Protein AF-Q9QXE3-F1 (afdb_monomer_lite)

pLDDT: mean 83.99, std 18.08, range [41.41, 98.5]

Organism: Mus musculus (NCBI:txid10090)

Structure (mmCIF, N/CA/C/O backbone):
data_AF-Q9QXE3-F1
#
_entry.id   AF-Q9QXE3-F1
#
loop_
_atom_site.group_PDB
_atom_site.id
_atom_site.type_symbol
_atom_site.label_atom_id
_atom_site.label_alt_id
_atom_site.label_comp_id
_atom_site.label_asym_id
_atom_site.label_entity_id
_atom_site.label_seq_id
_atom_site.pdbx_PDB_ins_code
_atom_site.Cartn_x
_atom_site.Cartn_y
_atom_site.Cartn_z
_atom_site.occupancy
_atom_site.B_iso_or_equiv
_atom_site.auth_seq_id
_atom_site.auth_comp_id
_atom_site.auth_asym_id
_atom_site.auth_atom_id
_atom_site.pdbx_PDB_model_num
ATOM 1 N N . GLN A 1 1 ? 16.834 14.848 9.242 1.00 41.41 1 GLN A N 1
ATOM 2 C CA . GLN A 1 1 ? 17.354 13.500 8.939 1.00 41.41 1 GLN A CA 1
ATOM 3 C C . GLN A 1 1 ? 16.475 12.927 7.840 1.00 41.41 1 GLN A C 1
ATOM 5 O O . GLN A 1 1 ? 15.338 12.566 8.115 1.00 41.41 1 GLN A O 1
ATOM 10 N N . SER A 1 2 ? 16.939 12.979 6.594 1.00 50.97 2 SER A N 1
ATOM 11 C CA . SER A 1 2 ? 16.174 12.524 5.430 1.00 50.97 2 SER A CA 1
ATOM 12 C C . SER A 1 2 ? 16.310 11.007 5.326 1.00 50.97 2 SER A C 1
ATOM 14 O O . SER A 1 2 ? 17.349 10.507 4.916 1.00 50.97 2 SER A O 1
ATOM 16 N N . TYR A 1 3 ? 15.293 10.272 5.774 1.00 57.00 3 TYR A N 1
ATOM 17 C CA . TYR A 1 3 ? 15.235 8.808 5.665 1.00 57.00 3 TYR A CA 1
ATOM 18 C C . TYR A 1 3 ? 14.930 8.334 4.231 1.00 57.00 3 TYR A C 1
ATOM 20 O O . TYR A 1 3 ? 15.002 7.143 3.948 1.00 57.00 3 TYR A O 1
ATOM 28 N N . MET A 1 4 ? 14.613 9.254 3.317 1.00 56.97 4 MET A N 1
ATOM 29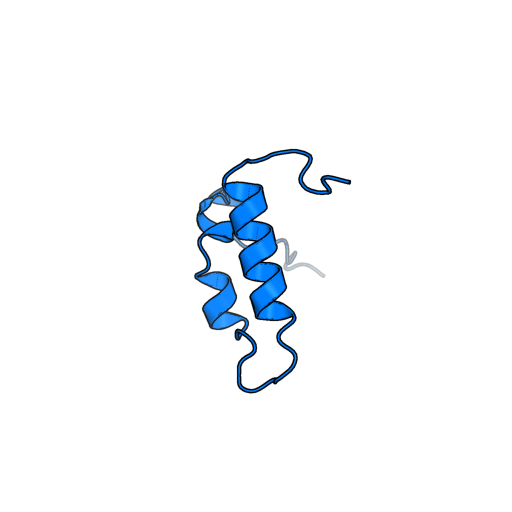 C CA . MET A 1 4 ? 14.511 8.986 1.885 1.00 56.97 4 MET A CA 1
ATOM 30 C C . MET A 1 4 ? 15.895 9.165 1.259 1.00 56.97 4 MET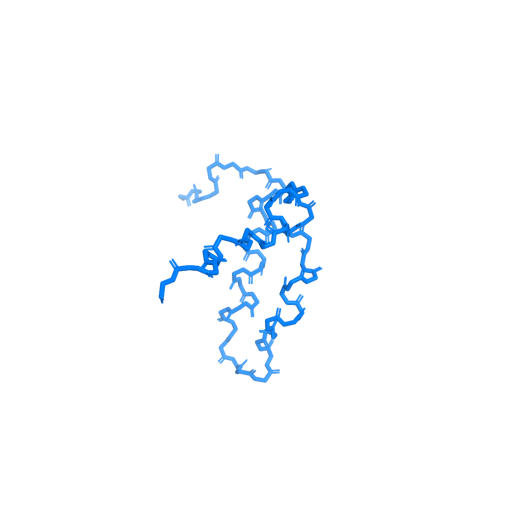 A C 1
ATOM 32 O O . MET A 1 4 ? 16.283 10.266 0.880 1.00 56.97 4 MET A O 1
ATOM 36 N N . LEU A 1 5 ? 16.677 8.085 1.221 1.00 61.62 5 LEU A N 1
ATOM 37 C CA . LEU A 1 5 ? 18.005 8.081 0.598 1.00 61.62 5 LEU A CA 1
ATOM 38 C C . LEU A 1 5 ? 17.940 8.055 -0.943 1.00 61.62 5 LEU A C 1
ATOM 40 O O . LEU A 1 5 ? 18.961 8.288 -1.584 1.00 61.62 5 LEU A O 1
ATOM 44 N N . GLN A 1 6 ? 16.761 7.840 -1.541 1.00 57.34 6 GLN A N 1
ATOM 45 C CA . GLN A 1 6 ? 16.518 7.918 -2.985 1.00 57.34 6 GLN A CA 1
ATOM 46 C C . GLN A 1 6 ? 15.085 8.419 -3.254 1.00 57.34 6 GLN A C 1
ATOM 48 O O . GLN A 1 6 ? 14.125 7.709 -2.964 1.00 57.34 6 GLN A O 1
ATOM 53 N N . ASP A 1 7 ? 14.938 9.606 -3.854 1.00 61.59 7 ASP A N 1
ATOM 54 C CA . ASP A 1 7 ? 13.671 10.140 -4.404 1.00 61.59 7 ASP A CA 1
ATOM 55 C C . ASP A 1 7 ? 13.267 9.400 -5.701 1.00 61.59 7 ASP A C 1
ATOM 57 O O . ASP A 1 7 ? 12.917 10.003 -6.717 1.00 61.59 7 ASP A O 1
ATOM 61 N N . SER A 1 8 ? 13.370 8.068 -5.720 1.00 82.38 8 SER A N 1
ATOM 62 C CA . SER A 1 8 ? 12.875 7.292 -6.855 1.00 82.38 8 SER A CA 1
ATOM 63 C C . SER A 1 8 ? 11.365 7.097 -6.728 1.00 82.38 8 SER A C 1
ATOM 65 O O . SER A 1 8 ? 10.815 6.956 -5.631 1.00 82.38 8 SER A O 1
ATOM 67 N N . LEU A 1 9 ? 10.680 7.060 -7.870 1.00 87.56 9 LEU A N 1
ATOM 68 C CA . LEU A 1 9 ? 9.242 6.806 -7.925 1.00 87.56 9 LEU A CA 1
ATOM 69 C C . LEU A 1 9 ? 8.868 5.478 -7.240 1.00 87.56 9 LEU A C 1
ATOM 71 O O . LEU A 1 9 ? 7.837 5.398 -6.577 1.00 87.56 9 LEU A O 1
ATOM 75 N N . GLU A 1 10 ? 9.725 4.463 -7.347 1.00 88.38 10 GLU A N 1
ATOM 76 C CA . GLU A 1 10 ? 9.533 3.154 -6.714 1.00 88.38 10 GLU A CA 1
ATOM 77 C C . GLU A 1 10 ? 9.543 3.250 -5.184 1.00 88.38 10 GLU A C 1
ATOM 79 O O . GLU A 1 10 ? 8.690 2.653 -4.526 1.00 88.38 10 GLU A O 1
ATOM 84 N N . HIS A 1 11 ? 10.447 4.051 -4.604 1.00 90.38 11 HIS A N 1
ATOM 85 C CA . HIS A 1 11 ? 10.469 4.285 -3.159 1.00 90.38 11 HIS A CA 1
ATOM 86 C C . HIS A 1 11 ? 9.194 4.989 -2.688 1.00 90.38 11 HIS A C 1
ATOM 88 O O . HIS A 1 11 ? 8.602 4.573 -1.691 1.00 90.38 11 HIS A O 1
ATOM 94 N N . VAL A 1 12 ? 8.729 6.010 -3.416 1.00 92.56 12 VAL A N 1
ATOM 95 C CA . VAL A 1 12 ? 7.471 6.704 -3.093 1.00 92.56 12 VAL A CA 1
ATOM 96 C C . VAL A 1 12 ? 6.289 5.732 -3.131 1.00 92.56 12 VAL A C 1
ATOM 98 O O . VAL A 1 12 ? 5.486 5.703 -2.200 1.00 92.56 12 VAL A O 1
ATOM 101 N N . GLN A 1 13 ? 6.208 4.889 -4.163 1.00 94.88 13 GLN A N 1
ATOM 102 C CA . GLN A 1 13 ? 5.149 3.887 -4.297 1.00 94.88 13 GLN A CA 1
ATOM 103 C C . GLN A 1 13 ? 5.204 2.816 -3.197 1.00 94.88 13 GLN A C 1
ATOM 105 O O . GLN A 1 13 ? 4.157 2.391 -2.709 1.00 94.88 13 GLN A O 1
ATOM 110 N N . LEU A 1 14 ? 6.398 2.395 -2.772 1.00 95.00 14 LEU A N 1
ATOM 111 C CA . LEU A 1 14 ? 6.562 1.461 -1.658 1.00 95.00 14 LEU A CA 1
ATOM 112 C C . LEU A 1 14 ? 6.032 2.058 -0.348 1.00 95.00 14 LEU A C 1
ATOM 114 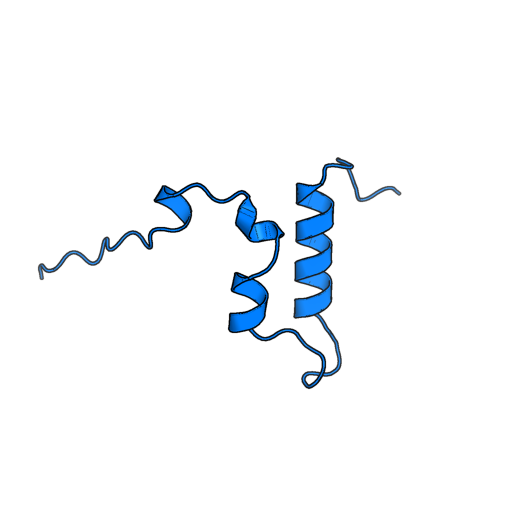O O . LEU A 1 14 ? 5.265 1.412 0.367 1.00 95.00 14 LEU A O 1
ATOM 118 N N . PHE A 1 15 ? 6.429 3.291 -0.026 1.00 95.38 15 PHE A N 1
ATOM 119 C CA . PHE A 1 15 ? 5.985 3.953 1.201 1.00 95.38 15 PHE A CA 1
ATOM 120 C C . PHE A 1 15 ? 4.482 4.263 1.195 1.00 95.38 15 PHE A C 1
ATOM 122 O O . PHE A 1 15 ? 3.856 4.139 2.249 1.00 95.38 15 PHE A O 1
ATOM 129 N N . ASP A 1 16 ? 3.887 4.590 0.042 1.00 96.50 16 ASP A N 1
ATOM 130 C CA . ASP A 1 16 ? 2.430 4.745 -0.081 1.00 96.50 16 ASP A CA 1
ATOM 131 C C . ASP A 1 16 ? 1.694 3.435 0.234 1.00 96.50 16 ASP A C 1
ATOM 133 O O . ASP A 1 16 ? 0.803 3.403 1.089 1.00 96.50 16 ASP A O 1
ATOM 137 N N . LEU A 1 17 ? 2.138 2.324 -0.366 1.00 98.00 17 LEU A N 1
ATOM 138 C CA . LEU A 1 17 ? 1.565 1.008 -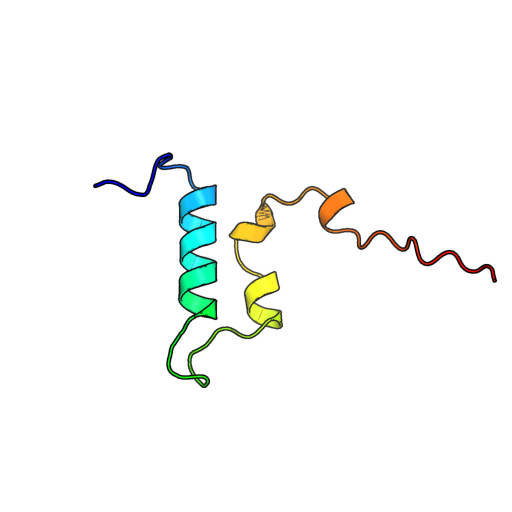0.101 1.00 98.00 17 LEU A CA 1
ATOM 139 C C . LEU A 1 17 ? 1.673 0.639 1.385 1.00 98.00 17 LEU A C 1
ATOM 141 O O . LEU A 1 17 ? 0.673 0.264 2.000 1.00 98.00 17 LEU A O 1
ATOM 145 N N . MET A 1 18 ? 2.860 0.787 1.985 1.00 97.50 18 MET A N 1
ATOM 146 C CA . MET A 1 18 ? 3.067 0.486 3.406 1.00 97.50 18 MET A CA 1
ATOM 147 C C . MET A 1 18 ? 2.181 1.344 4.307 1.00 97.50 18 MET A C 1
ATOM 149 O O . MET A 1 18 ? 1.588 0.822 5.249 1.00 97.50 18 MET A O 1
ATOM 153 N N . ARG A 1 19 ? 2.044 2.642 4.013 1.00 97.44 19 ARG A N 1
ATOM 154 C CA . ARG A 1 19 ? 1.165 3.538 4.769 1.00 97.44 19 ARG A CA 1
ATOM 155 C C . ARG A 1 19 ? -0.278 3.028 4.759 1.00 97.44 19 ARG A C 1
ATOM 157 O O . ARG A 1 19 ? -0.889 2.947 5.818 1.00 97.44 19 ARG A O 1
ATOM 164 N N . ARG A 1 20 ? -0.796 2.630 3.592 1.00 98.06 20 ARG A N 1
ATOM 165 C CA . ARG A 1 20 ? -2.168 2.110 3.438 1.00 98.06 20 ARG A CA 1
ATOM 166 C C . ARG A 1 20 ? -2.371 0.743 4.102 1.00 98.06 20 ARG A C 1
ATOM 168 O O . ARG A 1 20 ? -3.458 0.458 4.601 1.00 98.06 20 ARG A O 1
ATOM 175 N N . MET A 1 21 ? -1.336 -0.100 4.133 1.00 98.25 21 MET A N 1
ATOM 176 C CA . MET A 1 21 ? -1.343 -1.388 4.847 1.00 98.25 21 MET A CA 1
ATOM 177 C C . MET A 1 21 ? -1.273 -1.230 6.369 1.00 98.25 21 MET A C 1
ATOM 179 O O . MET A 1 21 ? -1.772 -2.086 7.097 1.00 98.25 21 MET A O 1
ATOM 183 N N . LEU A 1 22 ? -0.672 -0.144 6.851 1.00 97.94 22 LEU A N 1
ATOM 184 C CA . LEU A 1 22 ? -0.512 0.163 8.272 1.00 97.94 22 LEU A CA 1
ATOM 185 C C . LEU A 1 22 ? -1.546 1.173 8.785 1.00 97.94 22 LEU A C 1
ATOM 187 O O . LEU A 1 22 ? -1.358 1.746 9.858 1.00 97.94 22 LEU A O 1
ATOM 191 N N . GLU A 1 23 ? -2.646 1.371 8.054 1.00 98.31 23 GLU A N 1
ATOM 192 C CA . GLU A 1 23 ? -3.760 2.178 8.544 1.00 98.31 23 GLU A CA 1
ATOM 193 C C . GLU A 1 23 ? -4.293 1.629 9.871 1.00 98.31 23 GLU A C 1
ATOM 195 O O . GLU A 1 23 ? -4.446 0.410 10.071 1.00 98.31 23 GLU A O 1
ATOM 200 N N . PHE A 1 24 ? -4.537 2.558 10.795 1.00 97.38 24 PHE A N 1
ATOM 201 C CA . PHE A 1 24 ? -4.890 2.234 12.174 1.00 97.38 24 PHE A CA 1
ATOM 202 C C . PHE A 1 24 ? -6.292 1.633 12.247 1.00 97.38 24 PHE A C 1
ATOM 204 O O . PHE A 1 24 ? -6.485 0.589 12.874 1.00 97.38 24 PHE A O 1
ATOM 211 N N . ASP A 1 25 ? -7.248 2.268 11.567 1.00 97.62 25 ASP A N 1
ATOM 212 C CA . ASP A 1 25 ? -8.607 1.758 11.442 1.00 97.62 25 ASP A CA 1
ATOM 213 C C . ASP A 1 25 ? -8.631 0.584 10.443 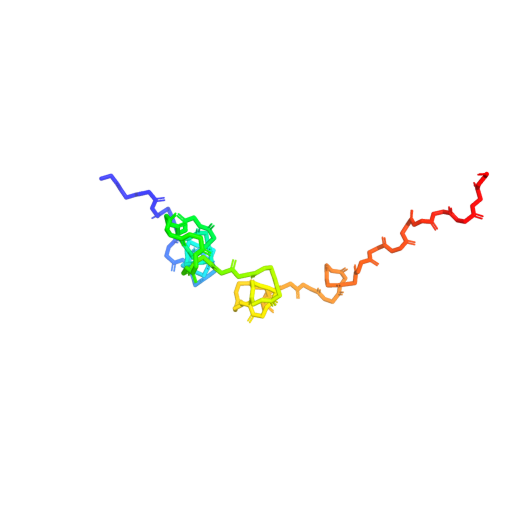1.00 97.62 25 ASP A C 1
ATOM 215 O O . ASP A 1 25 ? -8.360 0.784 9.254 1.00 97.62 25 ASP A O 1
ATOM 219 N N . PRO A 1 26 ? -8.965 -0.648 10.877 1.00 96.12 26 PRO A N 1
ATOM 220 C CA . PRO A 1 26 ? -9.031 -1.797 9.981 1.00 96.12 26 PRO A CA 1
ATOM 221 C C . PRO A 1 26 ? -10.080 -1.640 8.874 1.00 96.12 26 PRO A C 1
ATOM 223 O O . PRO A 1 26 ? -9.927 -2.270 7.833 1.00 96.12 26 PRO A O 1
ATOM 226 N N . ALA A 1 27 ? -11.115 -0.812 9.065 1.00 97.25 27 ALA A N 1
ATOM 227 C CA . ALA A 1 27 ? -12.109 -0.537 8.029 1.00 97.25 27 ALA A CA 1
ATOM 228 C C . ALA A 1 27 ? -11.567 0.370 6.909 1.00 97.25 27 ALA A C 1
ATOM 230 O O . ALA A 1 27 ? -12.121 0.371 5.813 1.00 97.25 27 ALA A O 1
ATOM 231 N N . GLN A 1 28 ? -10.503 1.137 7.178 1.00 96.62 28 GLN A N 1
ATOM 232 C CA . GLN A 1 28 ? -9.818 1.997 6.201 1.00 96.62 28 GLN A CA 1
ATOM 233 C C . GLN A 1 28 ? -8.533 1.365 5.650 1.00 96.62 28 GLN A C 1
ATOM 235 O O . GLN A 1 28 ? -7.973 1.844 4.662 1.00 96.62 28 GLN A O 1
ATOM 240 N N . ARG A 1 29 ? -8.049 0.291 6.282 1.00 98.38 29 ARG A N 1
ATOM 241 C CA . ARG A 1 29 ? -6.865 -0.443 5.842 1.00 98.38 29 ARG A CA 1
ATOM 242 C C . ARG A 1 29 ? -7.114 -1.116 4.502 1.00 98.38 29 ARG A C 1
ATOM 244 O O . ARG A 1 29 ? -8.114 -1.803 4.316 1.00 98.38 29 ARG A O 1
ATOM 251 N N . ILE A 1 30 ? -6.153 -0.959 3.594 1.00 98.50 30 ILE A N 1
ATOM 252 C CA . ILE A 1 30 ? -6.202 -1.599 2.280 1.00 98.50 30 ILE A CA 1
ATOM 253 C C . ILE A 1 30 ? -6.310 -3.124 2.422 1.00 98.50 30 ILE A C 1
ATOM 255 O O . ILE A 1 30 ? -5.614 -3.747 3.230 1.00 98.50 30 ILE A O 1
ATOM 259 N N . THR A 1 31 ? -7.165 -3.740 1.612 1.00 98.25 31 THR A N 1
ATOM 260 C CA . THR A 1 31 ? -7.229 -5.198 1.500 1.00 98.25 31 THR A CA 1
ATOM 261 C C . THR A 1 31 ? -6.069 -5.727 0.659 1.00 98.25 31 THR A C 1
ATOM 263 O O . THR A 1 31 ? -5.485 -5.020 -0.161 1.00 98.25 31 THR A O 1
ATOM 266 N N . LEU A 1 32 ? -5.743 -7.014 0.798 1.00 97.44 32 LEU A N 1
ATOM 267 C CA . LEU A 1 32 ? -4.704 -7.619 -0.039 1.00 97.44 32 LEU A CA 1
ATOM 268 C C . LEU A 1 32 ? -5.070 -7.589 -1.535 1.00 97.44 32 LEU A C 1
ATOM 270 O O . LEU A 1 32 ? -4.196 -7.387 -2.372 1.00 97.44 32 LEU A O 1
ATOM 274 N N . ALA A 1 33 ? -6.354 -7.749 -1.872 1.00 97.38 33 ALA A N 1
ATOM 275 C CA . ALA A 1 33 ? -6.827 -7.688 -3.255 1.00 97.38 33 ALA A CA 1
ATOM 276 C C . ALA A 1 33 ? -6.569 -6.308 -3.884 1.00 97.38 33 ALA A C 1
ATOM 278 O O . ALA A 1 33 ? -6.078 -6.226 -5.005 1.00 97.38 33 ALA A O 1
ATOM 279 N N . GLU A 1 34 ? -6.836 -5.230 -3.145 1.00 97.88 34 GLU A N 1
ATOM 280 C CA . GLU A 1 34 ? -6.534 -3.862 -3.581 1.00 97.88 34 GLU A CA 1
ATOM 281 C C . GLU A 1 34 ? -5.025 -3.594 -3.617 1.00 97.88 34 GLU A C 1
ATOM 283 O O . GLU A 1 34 ? -4.542 -2.927 -4.530 1.00 97.88 34 GLU A O 1
ATOM 288 N N . ALA A 1 35 ? -4.264 -4.136 -2.660 1.00 97.56 35 ALA A N 1
ATOM 289 C CA . ALA A 1 35 ? -2.811 -3.999 -2.618 1.00 97.56 35 ALA A CA 1
ATOM 290 C C . ALA A 1 35 ? -2.136 -4.600 -3.860 1.00 97.56 35 ALA A C 1
ATOM 292 O O . ALA A 1 35 ? -1.210 -3.997 -4.393 1.00 97.56 35 ALA A O 1
ATOM 293 N N . LEU A 1 36 ? -2.622 -5.736 -4.371 1.00 95.88 36 LEU A N 1
ATOM 294 C CA . LEU A 1 36 ? -2.101 -6.350 -5.602 1.00 95.88 36 LEU A CA 1
ATOM 295 C C . LEU A 1 36 ? -2.284 -5.466 -6.848 1.00 95.88 36 LEU A C 1
ATOM 297 O O . LEU A 1 36 ? -1.546 -5.622 -7.817 1.00 95.88 36 LEU A O 1
ATOM 301 N N . LEU A 1 37 ? -3.236 -4.530 -6.823 1.00 96.69 37 LEU A N 1
ATOM 302 C CA . LEU A 1 37 ? -3.478 -3.564 -7.899 1.00 96.69 37 LEU A CA 1
ATOM 303 C C . LEU A 1 37 ? -2.651 -2.273 -7.742 1.00 96.69 37 LEU A C 1
ATOM 305 O O . LEU A 1 37 ? -2.781 -1.353 -8.549 1.00 96.69 37 LEU A O 1
ATOM 309 N N . HIS A 1 38 ? -1.819 -2.172 -6.702 1.00 97.88 38 HIS A N 1
ATOM 310 C CA . HIS A 1 38 ? -1.037 -0.976 -6.416 1.00 97.88 38 HIS A CA 1
ATOM 311 C C . HIS A 1 38 ? 0.077 -0.748 -7.461 1.00 97.88 38 H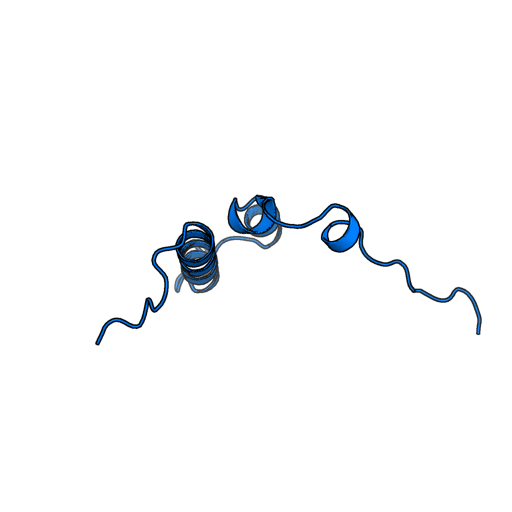IS A C 1
ATOM 313 O O . HIS A 1 38 ? 0.765 -1.707 -7.824 1.00 97.88 38 HIS A O 1
ATOM 319 N N . PRO A 1 39 ? 0.352 0.506 -7.889 1.00 96.50 39 PRO A N 1
ATOM 320 C CA . PRO A 1 39 ? 1.408 0.824 -8.861 1.00 96.50 39 PRO A CA 1
ATOM 321 C C . PRO A 1 39 ? 2.803 0.326 -8.480 1.00 96.50 39 PRO A C 1
ATOM 323 O O . PRO A 1 39 ? 3.612 0.070 -9.361 1.00 96.50 39 PRO A O 1
ATOM 326 N N . PHE A 1 40 ? 3.061 0.125 -7.186 1.00 95.94 40 PHE A N 1
ATOM 327 C CA . PHE A 1 40 ? 4.301 -0.486 -6.699 1.00 95.94 40 PHE A CA 1
ATOM 328 C C . PHE A 1 40 ? 4.601 -1.834 -7.383 1.00 95.94 40 PHE A C 1
ATOM 330 O O . PHE A 1 40 ? 5.741 -2.105 -7.745 1.00 95.94 40 PHE A O 1
ATOM 337 N N . PHE A 1 41 ? 3.581 -2.658 -7.649 1.00 95.25 41 PHE A N 1
ATOM 338 C CA . PHE A 1 41 ? 3.756 -3.947 -8.329 1.00 95.25 41 PHE A CA 1
ATOM 339 C C . PHE A 1 41 ? 3.782 -3.837 -9.864 1.00 95.25 41 PHE A C 1
ATOM 341 O O . PHE A 1 41 ? 3.967 -4.841 -10.565 1.00 95.25 41 PHE A O 1
ATOM 348 N N . ALA A 1 42 ? 3.632 -2.630 -10.424 1.00 92.31 42 ALA A N 1
ATOM 349 C CA . ALA A 1 42 ? 3.740 -2.403 -11.864 1.00 92.31 42 ALA A CA 1
ATOM 350 C C . ALA A 1 42 ? 5.163 -2.677 -12.386 1.00 92.31 42 ALA A C 1
ATOM 352 O O . ALA A 1 42 ? 5.298 -3.096 -13.536 1.00 92.31 42 ALA A O 1
ATOM 353 N N . GLY A 1 43 ? 6.182 -2.505 -11.535 1.00 89.38 43 GLY A N 1
ATOM 354 C CA . GLY A 1 43 ? 7.591 -2.755 -11.853 1.00 89.38 43 GLY A CA 1
ATOM 355 C C . GLY A 1 43 ? 8.028 -4.223 -11.815 1.00 89.38 43 GLY A C 1
ATOM 356 O O . GLY A 1 43 ? 9.134 -4.515 -12.254 1.00 89.38 43 GLY A O 1
ATOM 357 N N . LEU A 1 44 ? 7.182 -5.144 -11.332 1.00 91.81 44 LEU A N 1
ATOM 358 C CA . LEU A 1 44 ? 7.521 -6.571 -11.305 1.00 91.81 44 LEU A CA 1
ATOM 359 C C . LEU A 1 44 ? 7.706 -7.132 -12.718 1.00 91.81 44 LEU A C 1
ATOM 361 O O . LEU A 1 44 ? 6.877 -6.886 -13.607 1.00 91.81 44 LEU A O 1
ATOM 365 N N . THR A 1 45 ? 8.737 -7.955 -12.896 1.00 92.62 45 THR A N 1
ATOM 366 C CA . THR A 1 45 ? 8.944 -8.709 -14.132 1.00 92.62 45 THR A CA 1
ATOM 367 C C . THR A 1 45 ? 7.841 -9.759 -14.326 1.00 92.62 45 THR A C 1
ATOM 369 O O . THR A 1 45 ? 7.166 -10.163 -13.370 1.00 92.62 45 THR A O 1
ATOM 372 N N . PRO A 1 46 ? 7.611 -10.238 -15.562 1.00 89.50 46 PRO A N 1
ATOM 373 C CA . PRO A 1 46 ? 6.689 -11.345 -15.802 1.00 89.50 46 PRO A CA 1
ATOM 374 C C . PRO A 1 46 ? 7.016 -12.593 -14.969 1.00 89.50 46 PRO A C 1
ATOM 376 O O . PRO A 1 46 ? 6.095 -13.261 -14.498 1.00 89.50 46 PRO A O 1
ATOM 379 N N . GLU A 1 47 ? 8.301 -12.877 -14.744 1.00 90.31 47 GLU A N 1
ATOM 380 C CA . GLU A 1 47 ? 8.773 -14.001 -13.934 1.00 90.31 47 GLU A CA 1
ATOM 381 C C . GLU A 1 47 ? 8.398 -13.823 -12.459 1.00 90.31 47 GLU A C 1
ATOM 383 O O . GLU A 1 47 ? 7.897 -14.759 -11.846 1.00 90.31 47 GLU A O 1
ATOM 388 N N . GLU A 1 48 ? 8.552 -12.616 -11.908 1.00 89.12 48 GLU A N 1
ATOM 389 C CA . GLU A 1 48 ? 8.165 -12.291 -10.527 1.00 89.12 48 GLU A CA 1
ATOM 390 C C . GLU A 1 48 ? 6.644 -12.318 -10.319 1.00 89.12 48 GLU A C 1
ATOM 392 O O . GLU A 1 48 ? 6.164 -12.681 -9.244 1.00 89.12 48 GLU A O 1
ATOM 397 N N . ARG A 1 49 ? 5.867 -11.955 -11.349 1.00 87.81 49 ARG A N 1
ATOM 398 C CA . ARG A 1 49 ? 4.396 -12.056 -11.334 1.00 87.81 49 ARG A CA 1
ATOM 399 C C . ARG A 1 49 ? 3.905 -13.484 -11.489 1.00 87.81 49 ARG A C 1
ATOM 401 O O . ARG A 1 49 ? 2.820 -13.822 -11.009 1.00 87.81 49 ARG A O 1
ATOM 408 N N . SER A 1 50 ? 4.667 -14.315 -12.189 1.00 85.62 50 SER A N 1
ATOM 409 C CA . SER A 1 50 ? 4.382 -15.733 -12.264 1.00 85.62 50 SER A CA 1
ATOM 410 C C . SER A 1 50 ? 4.735 -16.354 -10.918 1.00 85.62 50 SER A C 1
ATOM 412 O O . SER A 1 50 ? 5.890 -16.390 -10.505 1.00 85.62 50 SER A O 1
ATOM 414 N N . PHE A 1 51 ? 3.739 -16.850 -10.189 1.00 74.81 51 PHE A N 1
ATOM 415 C CA . PHE A 1 51 ? 4.040 -17.708 -9.052 1.00 74.81 51 PHE A CA 1
ATOM 416 C C . PHE A 1 51 ? 4.850 -18.886 -9.589 1.00 74.81 51 PHE A C 1
ATOM 418 O O . PHE A 1 51 ? 4.325 -19.686 -10.367 1.00 74.81 51 PHE A O 1
ATOM 425 N N . HIS A 1 52 ? 6.125 -18.985 -9.198 1.00 57.66 52 HIS A N 1
ATOM 426 C CA . HIS A 1 52 ? 6.915 -20.182 -9.434 1.00 57.66 52 HIS A CA 1
ATOM 427 C C . HIS A 1 52 ? 6.145 -21.337 -8.802 1.00 57.66 52 HIS A C 1
ATOM 429 O O . HIS A 1 52 ? 6.183 -21.557 -7.591 1.00 57.66 52 HIS A O 1
ATOM 435 N N . SER A 1 53 ? 5.430 -22.089 -9.633 1.00 57.59 53 SER A N 1
ATOM 436 C CA . SER A 1 53 ? 4.905 -23.390 -9.265 1.00 57.59 53 SER A CA 1
ATOM 437 C C . SER A 1 53 ? 6.088 -24.358 -9.215 1.00 57.59 53 SER A C 1
ATOM 439 O O . SER A 1 53 ? 6.163 -25.328 -9.955 1.00 57.59 53 SER A O 1
ATOM 441 N N . SER A 1 54 ? 7.049 -24.104 -8.326 1.00 54.12 54 SER A N 1
ATOM 442 C CA . SER A 1 54 ? 7.955 -25.129 -7.821 1.00 54.12 54 SER A CA 1
ATOM 443 C C . SER A 1 54 ? 7.254 -25.927 -6.716 1.00 54.12 54 SER A C 1
ATOM 445 O O . SER A 1 54 ? 7.866 -26.367 -5.748 1.00 54.12 54 SER A O 1
ATOM 447 N N . ARG A 1 55 ? 5.948 -26.189 -6.868 1.00 54.22 55 ARG A N 1
ATOM 448 C CA . ARG A 1 55 ? 5.371 -27.401 -6.296 1.00 54.22 55 ARG A CA 1
ATOM 449 C C . ARG A 1 55 ? 5.851 -28.549 -7.163 1.00 54.22 55 ARG A C 1
ATOM 451 O O . ARG A 1 55 ? 5.225 -28.904 -8.152 1.00 54.22 55 ARG A O 1
ATOM 458 N N . ASN A 1 56 ? 6.996 -29.092 -6.775 1.00 51.03 56 ASN A N 1
ATOM 459 C CA . ASN A 1 56 ? 7.420 -30.427 -7.153 1.00 51.03 56 ASN A CA 1
ATOM 460 C C . ASN A 1 56 ? 6.227 -31.398 -6.978 1.00 51.03 56 ASN A C 1
ATOM 462 O O . ASN A 1 56 ? 5.799 -31.594 -5.839 1.00 51.03 56 ASN A O 1
ATOM 466 N N . PRO A 1 57 ? 5.661 -31.998 -8.043 1.00 54.22 57 PRO A N 1
ATOM 467 C CA . PRO A 1 57 ? 4.569 -32.956 -7.912 1.00 54.22 57 PRO A CA 1
ATOM 468 C C . PRO A 1 57 ? 5.084 -34.370 -7.592 1.00 54.22 57 PRO A C 1
ATOM 470 O O . PRO A 1 57 ? 4.513 -35.364 -8.031 1.00 54.22 57 PRO A O 1
ATOM 473 N N . SER A 1 58 ? 6.193 -34.510 -6.863 1.00 57.12 58 SER A N 1
ATOM 474 C CA . SER A 1 58 ? 6.776 -35.819 -6.556 1.00 57.12 58 SER A CA 1
ATOM 475 C C . SER A 1 58 ? 7.440 -35.846 -5.180 1.00 57.12 58 SER A C 1
ATOM 477 O O . SER A 1 58 ? 8.636 -35.578 -5.065 1.00 57.12 58 SER A O 1
ATOM 479 N N . ARG A 1 59 ? 6.663 -36.199 -4.147 1.00 42.00 59 ARG A N 1
ATOM 480 C CA . ARG A 1 59 ? 6.896 -37.404 -3.331 1.00 42.00 59 ARG A CA 1
ATOM 481 C C . ARG A 1 59 ? 5.730 -37.696 -2.391 1.00 42.00 59 ARG A C 1
ATOM 483 O O . ARG A 1 59 ? 5.227 -36.733 -1.778 1.00 42.00 59 ARG A O 1
#

Sequence (59 aa):
QSYMLQDSLEHVQLFDLMRRMLEFDPAQRITLAEALLHPFFAGLTPEERSFHSSRNPSR

InterPro domains:
  IPR011009 Protein kinase-like domain superfamily [SSF56112] (11-47)
  IPR051175 Dual specificity CLK kinases [PTHR45646] (1-49)

Foldseek 3Di:
DPPCPDPDPLVVQVVVLVCLCPDPDPVSRDDPVVSCVGCNCVPDDPVRVDDPPPPPPDD

Secondary structure (DSSP, 8-state):
----S---HHHHHHHHHHHHHT-SSTTTSPPHHHHTTSGGGGG--HHHHS---------

Radius of gyration: 15.77 Å; chains: 1; bounding box: 30×51×28 Å